Protein AF-A0AAW9KAF6-F1 (afdb_monomer_lite)

Radius of gyration: 27.87 Å; chains: 1; bounding box: 57×17×83 Å

Structure (mmCIF, N/CA/C/O backbone):
data_AF-A0AAW9KAF6-F1
#
_entry.id   AF-A0AAW9KAF6-F1
#
loop_
_atom_site.group_PDB
_atom_site.id
_atom_site.type_symbol
_atom_site.label_atom_id
_atom_site.label_alt_id
_atom_site.label_comp_id
_atom_site.label_asym_id
_atom_site.label_entity_id
_atom_site.label_seq_id
_atom_site.pdbx_PDB_ins_code
_atom_site.Cartn_x
_atom_site.Cartn_y
_atom_site.Cartn_z
_atom_site.occupancy
_atom_site.B_iso_or_equiv
_atom_site.auth_seq_id
_atom_site.auth_comp_id
_atom_site.auth_asym_id
_atom_site.auth_atom_id
_atom_site.pdbx_PDB_model_num
ATOM 1 N N . MET A 1 1 ? -8.910 11.407 19.393 1.00 40.19 1 MET A N 1
ATOM 2 C CA . MET A 1 1 ? -7.622 10.931 18.847 1.00 40.19 1 MET A CA 1
ATOM 3 C C . MET A 1 1 ? -7.174 11.887 17.753 1.00 40.19 1 MET A C 1
ATOM 5 O O . MET A 1 1 ? -8.018 12.322 16.978 1.00 40.19 1 MET A O 1
ATOM 9 N N . LYS A 1 2 ? -5.895 12.289 17.725 1.00 38.53 2 LYS A N 1
ATOM 10 C CA . LYS A 1 2 ? -5.362 13.100 16.618 1.00 38.53 2 LYS A CA 1
ATOM 11 C C . LYS A 1 2 ? -5.509 12.269 15.342 1.00 38.53 2 LYS A C 1
ATOM 13 O O . LYS A 1 2 ? -5.052 11.129 15.338 1.00 38.53 2 LYS A O 1
ATOM 18 N N . LYS A 1 3 ? -6.169 12.808 14.310 1.00 47.78 3 LYS A N 1
ATOM 19 C CA . LYS A 1 3 ? -6.254 12.169 12.990 1.00 47.78 3 LYS A CA 1
ATOM 20 C C . LYS A 1 3 ? -4.820 11.884 12.539 1.00 47.78 3 LYS A C 1
ATOM 22 O O . LYS A 1 3 ? -4.082 12.825 12.253 1.00 47.78 3 LYS A O 1
ATOM 27 N N . LYS A 1 4 ? -4.396 10.616 12.576 1.00 53.34 4 LYS A N 1
ATOM 28 C CA . LYS A 1 4 ? -3.133 10.208 11.958 1.00 53.34 4 LYS A CA 1
ATOM 29 C C . LYS A 1 4 ? -3.269 10.561 10.480 1.00 53.34 4 LYS A C 1
ATOM 31 O O . LYS A 1 4 ? -4.331 10.334 9.903 1.00 53.34 4 LYS A O 1
ATOM 36 N N . ALA A 1 5 ? -2.260 11.222 9.920 1.00 52.91 5 ALA A N 1
ATOM 37 C CA . ALA A 1 5 ? -2.266 11.581 8.512 1.00 52.91 5 ALA A CA 1
ATOM 38 C C . ALA A 1 5 ? -2.508 10.296 7.715 1.00 52.91 5 ALA A C 1
ATOM 40 O O . ALA A 1 5 ? -1.697 9.373 7.794 1.00 52.91 5 ALA A O 1
ATOM 41 N N . LYS A 1 6 ? -3.657 10.210 7.033 1.00 61.09 6 LYS A N 1
ATOM 42 C CA . LYS A 1 6 ? -3.929 9.098 6.129 1.00 61.09 6 LYS A CA 1
ATOM 43 C C . LYS A 1 6 ? -2.793 9.064 5.123 1.00 61.09 6 LYS A C 1
ATOM 45 O O . LYS A 1 6 ? -2.445 10.101 4.553 1.00 61.09 6 LYS A O 1
ATOM 50 N N . PHE A 1 7 ? -2.199 7.892 4.949 1.00 65.31 7 PHE A N 1
ATOM 51 C CA . PHE A 1 7 ? -1.308 7.662 3.828 1.00 65.31 7 PHE A CA 1
ATOM 52 C C . PHE A 1 7 ? -2.071 8.031 2.560 1.00 65.31 7 PHE A C 1
ATOM 54 O O . PHE A 1 7 ? -3.179 7.543 2.348 1.00 65.31 7 PHE A O 1
ATOM 61 N N . GLN A 1 8 ? -1.524 8.950 1.772 1.00 69.56 8 GLN A N 1
ATOM 62 C CA . GLN A 1 8 ? -2.132 9.337 0.510 1.00 69.56 8 GLN A CA 1
ATOM 63 C C . GLN A 1 8 ? -1.628 8.339 -0.534 1.00 69.56 8 GLN A C 1
ATOM 65 O O . GLN A 1 8 ? -0.423 8.331 -0.783 1.00 69.56 8 GLN A O 1
ATOM 70 N N . PRO A 1 9 ? -2.491 7.497 -1.130 1.00 63.62 9 PRO A N 1
ATOM 71 C CA . PRO A 1 9 ? -2.089 6.588 -2.207 1.00 63.62 9 PRO A CA 1
ATOM 72 C C . PRO A 1 9 ? -1.378 7.341 -3.342 1.00 63.62 9 PRO A C 1
ATOM 74 O O . PRO A 1 9 ? -0.377 6.870 -3.879 1.00 63.62 9 PRO A O 1
ATOM 77 N N . ASP A 1 10 ? -1.815 8.580 -3.583 1.00 75.25 10 ASP A N 1
ATOM 78 C CA . ASP A 1 10 ? -1.230 9.545 -4.513 1.00 75.25 10 ASP A CA 1
ATOM 79 C C . ASP A 1 10 ? 0.262 9.818 -4.270 1.00 75.25 10 ASP A C 1
ATOM 81 O O . ASP A 1 10 ? 0.955 10.269 -5.177 1.00 75.25 10 ASP A O 1
ATOM 85 N N . LEU A 1 11 ? 0.788 9.583 -3.062 1.00 82.12 11 LEU A N 1
ATOM 86 C CA . LEU A 1 11 ? 2.202 9.808 -2.762 1.00 82.12 11 LEU A CA 1
ATOM 87 C C . LEU A 1 11 ? 3.100 8.816 -3.510 1.00 82.12 11 LEU A C 1
ATOM 89 O O . LEU A 1 11 ? 4.100 9.232 -4.090 1.00 82.12 11 LEU A O 1
ATOM 93 N N . LEU A 1 12 ? 2.743 7.526 -3.523 1.00 83.00 12 LEU A N 1
ATOM 94 C CA . LEU A 1 12 ? 3.518 6.497 -4.231 1.00 83.00 12 LEU A CA 1
ATOM 95 C C . LEU A 1 12 ? 3.443 6.681 -5.742 1.00 83.00 12 LEU A C 1
ATOM 97 O O . LEU A 1 12 ? 4.420 6.447 -6.452 1.00 83.00 12 LEU A O 1
ATOM 101 N N . GLU A 1 13 ? 2.283 7.113 -6.231 1.00 85.38 13 GLU A N 1
ATOM 102 C CA . GLU A 1 13 ? 2.100 7.421 -7.642 1.00 85.38 13 GLU A CA 1
ATOM 103 C C . GLU A 1 13 ? 2.927 8.644 -8.055 1.00 85.38 13 GLU A C 1
ATOM 105 O O . GLU A 1 13 ? 3.632 8.585 -9.060 1.00 85.38 13 GLU A O 1
ATOM 110 N N . LYS A 1 14 ? 2.937 9.713 -7.249 1.00 88.25 14 LYS A N 1
ATOM 111 C CA . LYS A 1 14 ? 3.781 10.895 -7.489 1.00 88.25 14 LYS A CA 1
ATOM 112 C C . LYS A 1 14 ? 5.269 10.559 -7.477 1.00 88.25 14 LYS A C 1
ATOM 114 O O . LYS A 1 14 ? 5.975 10.906 -8.417 1.00 88.25 14 LYS A O 1
ATOM 119 N N . GLN A 1 15 ? 5.734 9.829 -6.462 1.00 87.56 15 GLN A N 1
ATOM 120 C CA . GLN A 1 15 ? 7.132 9.391 -6.385 1.00 87.56 15 GLN A CA 1
ATOM 121 C C . GLN A 1 15 ? 7.526 8.554 -7.606 1.00 87.56 15 GLN A C 1
ATOM 123 O O . GLN A 1 15 ? 8.624 8.708 -8.141 1.00 87.56 15 GLN A O 1
ATOM 128 N N . TRP A 1 16 ? 6.620 7.699 -8.087 1.00 90.44 16 TRP A N 1
ATOM 129 C CA . TRP A 1 16 ? 6.854 6.932 -9.303 1.00 90.44 16 TRP A CA 1
ATOM 130 C C . TRP A 1 16 ? 6.916 7.810 -10.553 1.00 90.44 16 TRP A C 1
ATOM 132 O O . TRP A 1 16 ? 7.827 7.646 -11.360 1.00 90.44 16 TRP A O 1
ATOM 142 N N . GLN A 1 17 ? 5.996 8.763 -10.711 1.00 90.19 17 GLN A N 1
ATOM 143 C CA . GLN A 1 17 ? 5.998 9.700 -11.838 1.00 90.19 17 GLN A CA 1
ATOM 144 C C . GLN A 1 17 ? 7.292 10.526 -11.907 1.00 90.19 17 GLN A C 1
ATOM 146 O O . GLN A 1 17 ? 7.769 10.820 -13.003 1.00 90.19 17 GLN A O 1
ATOM 151 N N . GLU A 1 18 ? 7.887 10.851 -10.758 1.00 92.19 18 GLU A N 1
ATOM 152 C CA . GLU A 1 18 ? 9.168 11.560 -10.666 1.00 92.19 18 GLU A CA 1
ATOM 153 C C . GLU A 1 18 ? 10.375 10.654 -10.971 1.00 92.19 18 GLU A C 1
ATOM 155 O O . GLU A 1 18 ? 11.290 11.062 -11.691 1.00 92.19 18 GLU A O 1
ATOM 160 N N . ALA A 1 19 ? 10.383 9.417 -10.463 1.00 91.12 19 ALA A N 1
ATOM 161 C CA . ALA A 1 19 ? 11.501 8.484 -10.624 1.00 91.12 19 ALA A CA 1
ATOM 162 C C . ALA A 1 19 ? 11.542 7.805 -12.006 1.00 91.12 19 ALA A C 1
ATOM 164 O O . ALA A 1 19 ? 12.618 7.568 -12.563 1.00 91.12 19 ALA A O 1
ATOM 165 N N . ARG A 1 20 ? 10.375 7.509 -12.590 1.00 92.19 20 ARG A N 1
ATOM 166 C CA . ARG A 1 20 ? 10.233 6.729 -13.829 1.00 92.19 20 ARG A CA 1
ATOM 167 C C . ARG A 1 20 ? 11.041 7.285 -15.010 1.00 92.19 20 ARG A C 1
ATOM 169 O O . ARG A 1 20 ? 11.700 6.483 -15.676 1.00 92.19 20 ARG A O 1
ATOM 176 N N . PRO A 1 21 ? 11.038 8.600 -15.315 1.00 94.50 21 PRO A N 1
ATOM 177 C CA . PRO A 1 21 ? 11.811 9.137 -16.435 1.00 94.50 21 PRO A CA 1
ATOM 178 C C . PRO A 1 21 ? 13.320 8.965 -16.246 1.00 94.50 21 PRO A C 1
ATOM 180 O O . PRO A 1 21 ? 14.025 8.662 -17.206 1.00 94.50 21 PRO A O 1
ATOM 183 N N . GLN A 1 22 ? 13.808 9.124 -15.012 1.00 92.94 22 GLN A N 1
ATOM 184 C CA . GLN A 1 22 ? 15.229 8.986 -14.689 1.00 92.94 22 GLN A CA 1
ATOM 185 C C . GLN A 1 22 ? 15.675 7.530 -14.829 1.00 92.94 22 GLN A C 1
ATOM 187 O O . GLN A 1 22 ? 16.667 7.262 -15.501 1.00 92.94 22 GLN A O 1
ATOM 192 N N . LEU A 1 23 ? 14.883 6.596 -14.293 1.00 90.94 23 LEU A N 1
ATOM 193 C CA . LEU A 1 23 ? 15.135 5.163 -14.426 1.00 90.94 23 LEU A CA 1
ATOM 194 C C . LEU A 1 23 ? 15.117 4.722 -15.896 1.00 90.94 23 LEU A C 1
ATOM 196 O O . LEU A 1 23 ? 16.016 4.026 -16.350 1.00 90.94 23 LEU A O 1
ATOM 200 N N . THR A 1 24 ? 14.122 5.176 -16.665 1.00 93.00 24 THR A N 1
ATOM 201 C CA . THR A 1 24 ? 14.016 4.848 -18.097 1.00 93.00 24 THR A CA 1
ATOM 202 C C . THR A 1 24 ? 15.240 5.342 -18.863 1.00 93.00 24 THR A C 1
ATOM 204 O O . THR A 1 24 ? 15.785 4.616 -19.689 1.00 93.00 24 THR A O 1
ATOM 207 N N . LYS A 1 25 ? 15.693 6.569 -18.573 1.00 94.81 25 LYS A N 1
ATOM 208 C CA . LYS A 1 25 ? 16.886 7.142 -19.195 1.00 94.81 25 LYS A CA 1
ATOM 209 C C . LYS A 1 25 ? 18.135 6.316 -18.874 1.00 94.81 25 LYS A C 1
ATOM 211 O O . LYS A 1 25 ? 18.855 5.964 -19.798 1.00 94.81 25 LYS A O 1
ATOM 216 N N . GLN A 1 26 ? 18.340 5.955 -17.608 1.00 94.00 26 GLN A N 1
ATOM 217 C CA . GLN A 1 26 ? 19.466 5.112 -17.187 1.00 94.00 26 GLN A CA 1
ATOM 218 C C . GLN A 1 26 ? 19.449 3.746 -17.882 1.00 94.00 26 GLN A C 1
ATOM 220 O O . GLN A 1 26 ? 20.454 3.324 -18.439 1.00 94.00 26 GLN A O 1
ATOM 225 N N . MET A 1 27 ? 18.290 3.086 -17.941 1.00 92.19 27 MET A N 1
ATOM 226 C CA . MET A 1 27 ? 18.172 1.786 -18.605 1.00 92.19 27 MET A CA 1
ATOM 227 C C . MET A 1 27 ? 18.469 1.862 -20.108 1.00 92.19 27 MET A C 1
ATOM 229 O O . MET A 1 27 ? 19.056 0.930 -20.654 1.00 92.19 27 MET A O 1
ATOM 233 N N . LEU A 1 28 ? 18.075 2.953 -20.777 1.00 95.25 28 LEU A N 1
ATOM 234 C CA . LEU A 1 28 ? 18.390 3.190 -22.190 1.00 95.25 28 LEU A CA 1
ATOM 235 C C . LEU A 1 28 ? 19.880 3.478 -22.410 1.00 95.25 28 LEU A C 1
ATOM 237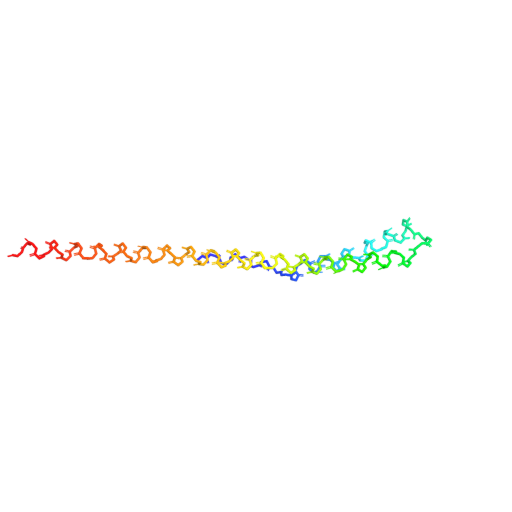 O O . LEU A 1 28 ? 20.433 3.043 -23.414 1.00 95.25 28 LEU A O 1
ATOM 241 N N . GLU A 1 29 ? 20.526 4.188 -21.484 1.00 95.06 29 GLU A N 1
ATOM 242 C CA . GLU A 1 29 ? 21.972 4.440 -21.520 1.00 95.06 29 GLU A CA 1
ATOM 243 C C . GLU A 1 29 ? 22.780 3.152 -21.305 1.00 95.06 29 GLU A C 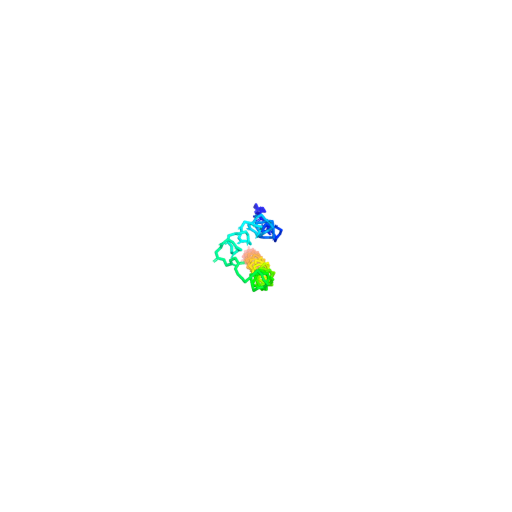1
ATOM 245 O O . GLU A 1 29 ? 23.793 2.947 -21.968 1.00 95.06 29 GLU A O 1
ATOM 250 N N . GLU A 1 30 ? 22.311 2.261 -20.429 1.00 92.56 30 GLU A N 1
ATOM 251 C CA . GLU A 1 30 ? 22.934 0.956 -20.173 1.00 92.56 30 GLU A CA 1
ATOM 252 C C . GLU A 1 30 ? 22.659 -0.075 -21.280 1.00 92.56 30 GLU A C 1
ATOM 254 O O . GLU A 1 30 ? 23.448 -0.999 -21.468 1.00 92.56 30 GLU A O 1
ATOM 259 N N . ASN A 1 31 ? 21.557 0.074 -22.025 1.00 92.75 31 ASN A N 1
ATOM 260 C CA . ASN A 1 31 ? 21.116 -0.878 -23.051 1.00 92.75 31 ASN A CA 1
ATOM 261 C C . ASN A 1 31 ? 20.792 -0.172 -24.385 1.00 92.75 31 ASN A C 1
ATOM 263 O O . ASN A 1 31 ? 19.656 -0.262 -24.868 1.00 92.75 31 ASN A O 1
ATOM 267 N N . PRO A 1 32 ? 21.769 0.517 -25.007 1.00 91.12 32 PRO A N 1
ATOM 268 C CA . PRO A 1 32 ? 21.527 1.354 -26.184 1.00 91.12 32 PRO A CA 1
ATOM 269 C C . PRO A 1 32 ? 21.051 0.556 -27.406 1.00 91.12 32 PRO A C 1
ATOM 271 O O . PRO A 1 32 ? 20.295 1.076 -28.225 1.00 91.12 32 PRO A O 1
ATOM 274 N N . ASP A 1 33 ? 21.442 -0.716 -27.505 1.00 95.75 33 ASP A N 1
ATOM 275 C CA . ASP A 1 33 ? 21.114 -1.582 -28.641 1.00 95.75 33 ASP A CA 1
ATOM 276 C C . ASP A 1 33 ? 19.720 -2.226 -28.533 1.00 95.75 33 ASP A C 1
ATOM 278 O O . ASP A 1 33 ? 19.188 -2.721 -29.526 1.00 95.75 33 ASP A O 1
ATOM 282 N N . ASN A 1 34 ? 19.093 -2.189 -27.348 1.00 94.06 34 ASN A N 1
ATOM 283 C CA . ASN A 1 34 ? 17.815 -2.860 -27.074 1.00 94.06 34 ASN A CA 1
ATOM 284 C C . ASN A 1 34 ? 16.736 -1.915 -26.502 1.00 94.06 34 ASN A C 1
ATOM 286 O O . ASN A 1 34 ? 16.092 -2.235 -25.495 1.00 94.06 34 ASN A O 1
ATOM 290 N N . PRO A 1 35 ? 16.442 -0.770 -27.147 1.00 92.56 35 PRO A N 1
ATOM 291 C CA . PRO A 1 35 ? 15.499 0.214 -26.610 1.00 92.56 35 PRO A CA 1
ATOM 292 C C . PRO A 1 35 ? 14.072 -0.337 -26.471 1.00 92.56 35 PRO A C 1
ATOM 294 O O . PRO A 1 35 ? 13.339 0.035 -25.554 1.00 92.56 35 PRO A O 1
ATOM 297 N N . LEU A 1 36 ? 13.664 -1.257 -27.352 1.00 94.38 36 LEU A N 1
ATOM 298 C CA . LEU A 1 36 ? 12.349 -1.901 -27.277 1.00 94.38 36 LEU A CA 1
ATOM 299 C C . LEU A 1 36 ? 12.212 -2.794 -26.041 1.00 94.38 36 LEU A C 1
ATOM 301 O O . LEU A 1 36 ? 11.136 -2.859 -25.443 1.00 94.38 36 LEU A O 1
ATOM 305 N N . GLU A 1 37 ? 13.293 -3.465 -25.647 1.00 93.62 37 GLU A N 1
ATOM 306 C CA . GLU A 1 37 ? 13.304 -4.311 -24.459 1.00 93.62 37 GLU A CA 1
ATOM 307 C C . GLU A 1 37 ? 13.236 -3.457 -23.189 1.00 93.62 37 GLU A C 1
ATOM 309 O O . GLU A 1 37 ? 12.423 -3.731 -22.306 1.00 93.62 37 GLU A O 1
ATOM 314 N N . VAL A 1 38 ? 13.974 -2.341 -23.157 1.00 93.75 38 VAL A N 1
ATOM 315 C CA . VAL A 1 38 ? 13.887 -1.351 -22.074 1.00 93.75 38 VAL A CA 1
ATOM 316 C C . VAL A 1 38 ? 12.458 -0.832 -21.913 1.00 93.75 38 VAL A C 1
ATOM 318 O O . VAL A 1 38 ? 11.912 -0.859 -20.811 1.00 93.75 38 VAL A O 1
ATOM 321 N N . MET A 1 39 ? 11.795 -0.434 -23.004 1.00 92.19 39 MET A N 1
ATOM 322 C CA . MET A 1 39 ? 10.404 0.036 -22.946 1.00 92.19 39 MET A CA 1
ATOM 323 C C . MET A 1 39 ? 9.436 -1.046 -22.448 1.00 92.19 39 MET A C 1
ATOM 325 O O . MET A 1 39 ? 8.485 -0.744 -21.719 1.00 92.19 39 MET A O 1
ATOM 329 N N . ARG A 1 40 ? 9.677 -2.313 -22.805 1.00 94.44 40 ARG A N 1
ATOM 330 C CA . ARG A 1 40 ? 8.899 -3.447 -22.296 1.00 94.44 40 ARG A CA 1
ATOM 331 C C . ARG A 1 40 ? 9.086 -3.620 -20.787 1.00 94.44 40 ARG A C 1
ATOM 333 O O . ARG A 1 40 ? 8.085 -3.790 -20.092 1.00 94.44 40 ARG A O 1
ATOM 340 N N . TYR A 1 41 ? 10.315 -3.539 -20.278 1.00 91.56 41 TYR A N 1
ATOM 341 C CA . TYR A 1 41 ? 10.578 -3.615 -18.839 1.00 91.56 41 TYR A CA 1
ATOM 342 C C . TYR A 1 41 ? 9.960 -2.445 -18.081 1.00 91.56 41 TYR A C 1
ATOM 344 O O . TYR A 1 41 ? 9.294 -2.665 -17.075 1.00 91.56 41 TYR A O 1
ATOM 352 N N . VAL A 1 42 ? 10.078 -1.217 -18.590 1.00 92.56 42 VAL A N 1
ATOM 353 C CA . VAL A 1 42 ? 9.443 -0.042 -17.971 1.00 92.56 42 VAL A CA 1
ATOM 354 C C . VAL A 1 42 ? 7.932 -0.243 -17.835 1.00 92.56 42 VAL A C 1
ATOM 356 O O . VAL A 1 42 ? 7.371 0.030 -16.777 1.00 92.56 42 VAL A O 1
ATOM 359 N N . LYS A 1 43 ? 7.272 -0.803 -18.857 1.00 92.56 43 LYS A N 1
ATOM 360 C CA . LYS A 1 43 ? 5.842 -1.136 -18.781 1.00 92.56 43 LYS A CA 1
ATOM 361 C C . LYS A 1 43 ? 5.537 -2.183 -17.702 1.00 92.56 43 LYS A C 1
ATOM 363 O O . LYS A 1 43 ? 4.540 -2.052 -16.998 1.00 92.56 43 LYS A O 1
ATOM 368 N N . GLN A 1 44 ? 6.376 -3.208 -17.558 1.00 93.69 44 GLN A N 1
ATOM 369 C CA . GLN A 1 44 ? 6.213 -4.202 -16.491 1.00 93.69 44 GLN A CA 1
ATOM 370 C C . GLN A 1 44 ? 6.384 -3.570 -15.106 1.00 93.69 44 GLN A C 1
ATOM 372 O O . GLN A 1 44 ? 5.614 -3.866 -14.196 1.00 93.69 44 GLN A O 1
ATOM 377 N N . ILE A 1 45 ? 7.338 -2.652 -14.948 1.00 92.00 45 ILE A N 1
ATOM 378 C CA . ILE A 1 45 ? 7.521 -1.921 -13.691 1.00 92.00 45 ILE A CA 1
ATOM 379 C C . ILE A 1 45 ? 6.305 -1.023 -13.405 1.00 92.00 45 ILE A C 1
ATOM 381 O O . ILE A 1 45 ? 5.829 -1.000 -12.272 1.00 92.00 45 ILE A O 1
ATOM 385 N N . ASP A 1 46 ? 5.724 -0.371 -14.421 1.00 91.62 46 ASP 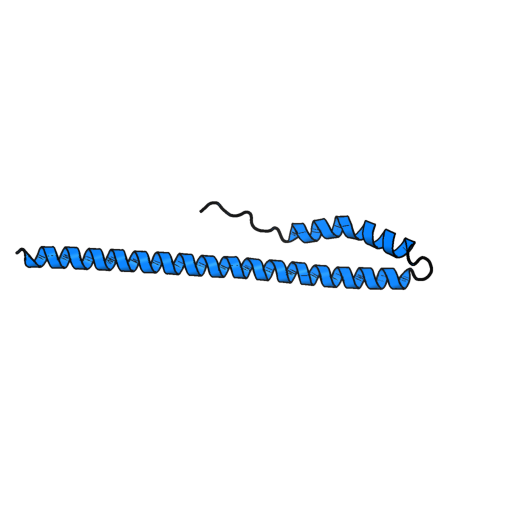A N 1
ATOM 386 C CA . ASP A 1 46 ? 4.472 0.396 -14.284 1.00 91.62 46 ASP A CA 1
ATOM 387 C C . ASP A 1 46 ? 3.294 -0.480 -13.800 1.00 91.62 46 ASP A C 1
ATOM 389 O O . ASP A 1 46 ? 2.396 -0.011 -13.095 1.00 91.62 46 ASP A O 1
ATOM 393 N N . GLU A 1 47 ? 3.245 -1.753 -14.196 1.00 93.06 47 GLU A N 1
ATOM 394 C CA . GLU A 1 47 ? 2.243 -2.716 -13.718 1.00 93.06 47 GLU A CA 1
ATOM 395 C C . GLU A 1 47 ? 2.517 -3.143 -12.269 1.00 93.06 47 GLU A C 1
ATOM 397 O O . GLU A 1 47 ? 1.602 -3.125 -11.441 1.00 93.06 47 GLU A O 1
ATOM 402 N N . TYR A 1 48 ? 3.772 -3.446 -11.923 1.00 92.12 48 TYR A N 1
ATOM 403 C CA . TYR A 1 48 ? 4.145 -3.778 -10.547 1.00 92.12 48 TYR A CA 1
ATOM 404 C C . TYR A 1 48 ? 3.894 -2.629 -9.578 1.00 92.12 48 TYR A C 1
ATOM 406 O O . TYR A 1 48 ? 3.363 -2.864 -8.493 1.00 92.12 48 TYR A O 1
ATOM 414 N N . GLN A 1 49 ? 4.198 -1.393 -9.975 1.00 90.38 49 GLN A N 1
ATOM 415 C CA . GLN A 1 49 ? 3.959 -0.231 -9.131 1.00 90.38 49 GLN A CA 1
ATOM 416 C C . GLN A 1 49 ? 2.467 -0.025 -8.865 1.00 90.38 49 GLN A C 1
ATOM 418 O O . GLN A 1 49 ? 2.078 0.244 -7.731 1.00 90.38 49 GLN A O 1
ATOM 423 N N . ARG A 1 50 ? 1.606 -0.217 -9.874 1.00 89.69 50 ARG A N 1
ATOM 424 C CA . ARG A 1 50 ? 0.148 -0.162 -9.681 1.00 89.69 50 ARG A CA 1
ATOM 425 C C . ARG A 1 50 ? -0.331 -1.208 -8.677 1.00 89.69 50 ARG A C 1
ATOM 427 O O . ARG A 1 50 ? -1.098 -0.877 -7.773 1.00 89.69 50 ARG A O 1
ATOM 434 N N . ASN A 1 51 ? 0.161 -2.440 -8.793 1.00 91.69 51 ASN A N 1
ATOM 435 C CA . ASN A 1 51 ? -0.186 -3.517 -7.865 1.00 91.69 51 ASN A CA 1
ATOM 436 C C . ASN A 1 51 ? 0.322 -3.240 -6.441 1.00 91.69 51 ASN A C 1
ATOM 438 O O . ASN A 1 51 ? -0.405 -3.470 -5.476 1.00 91.69 51 ASN A O 1
ATOM 442 N N . LEU A 1 52 ? 1.541 -2.711 -6.302 1.00 89.88 52 LEU A N 1
ATOM 443 C CA . LEU A 1 52 ? 2.127 -2.356 -5.012 1.00 89.88 52 LEU A CA 1
ATOM 444 C C . LEU A 1 52 ? 1.348 -1.231 -4.322 1.00 89.88 52 LEU A C 1
ATOM 446 O O . LEU A 1 52 ? 1.049 -1.337 -3.130 1.00 89.88 52 LEU A O 1
ATOM 450 N N . THR A 1 53 ? 0.981 -0.181 -5.061 1.00 88.38 53 THR A N 1
ATOM 451 C CA . THR A 1 53 ? 0.155 0.915 -4.537 1.00 88.38 53 THR A CA 1
ATOM 452 C C . THR A 1 53 ? -1.196 0.386 -4.062 1.00 88.38 53 THR A C 1
ATOM 454 O O . THR A 1 53 ? -1.577 0.646 -2.922 1.00 88.38 53 THR A O 1
ATOM 457 N N . ALA A 1 54 ? -1.878 -0.431 -4.874 1.00 88.50 54 ALA A N 1
ATOM 458 C CA . ALA A 1 54 ? -3.163 -1.026 -4.505 1.00 88.50 54 ALA A CA 1
ATOM 459 C C . ALA A 1 54 ? -3.066 -1.906 -3.245 1.00 88.50 54 ALA A C 1
ATOM 461 O O . ALA A 1 54 ? -3.886 -1.781 -2.333 1.00 88.50 54 ALA A O 1
ATOM 462 N N . LEU A 1 55 ? -2.037 -2.757 -3.155 1.00 90.75 55 LEU A N 1
ATOM 463 C CA . LEU A 1 55 ? -1.800 -3.609 -1.988 1.00 90.75 55 LEU A CA 1
ATOM 464 C C . LEU A 1 55 ? -1.503 -2.787 -0.727 1.00 90.75 55 LEU A C 1
ATOM 466 O O . LEU A 1 55 ? -1.987 -3.117 0.359 1.00 90.75 55 LEU A O 1
ATOM 470 N N . THR A 1 56 ? -0.729 -1.710 -0.863 1.00 88.31 56 THR A N 1
ATOM 471 C CA . THR A 1 56 ? -0.397 -0.815 0.251 1.00 88.31 56 THR A CA 1
ATOM 472 C C . THR A 1 56 ? -1.649 -0.123 0.779 1.00 88.31 56 THR A C 1
ATOM 474 O O . THR A 1 56 ? -1.878 -0.123 1.987 1.00 88.31 56 THR A O 1
ATOM 477 N N . THR A 1 57 ? -2.499 0.399 -0.110 1.00 86.12 57 THR A N 1
ATOM 478 C CA . THR A 1 57 ? -3.790 0.991 0.268 1.00 86.12 57 THR A CA 1
ATOM 479 C C . THR A 1 57 ? -4.658 -0.012 1.019 1.00 86.12 57 THR A C 1
ATOM 481 O O . THR A 1 57 ? -5.100 0.274 2.128 1.00 86.12 57 THR A O 1
ATOM 484 N N . LEU A 1 58 ? -4.820 -1.223 0.479 1.00 89.88 58 LEU A N 1
ATOM 485 C CA . LEU A 1 58 ? -5.653 -2.257 1.094 1.00 89.88 58 LEU A CA 1
ATOM 486 C C . LEU A 1 58 ? -5.130 -2.697 2.470 1.00 89.88 58 LEU A C 1
ATOM 488 O O . LEU A 1 58 ? -5.903 -2.931 3.400 1.00 89.88 58 LEU A O 1
ATOM 492 N N . THR A 1 59 ? -3.808 -2.770 2.620 1.00 90.19 59 THR A N 1
ATOM 493 C CA . THR A 1 59 ? -3.160 -3.082 3.899 1.00 90.19 59 THR A CA 1
ATOM 494 C C . THR A 1 59 ? -3.460 -2.005 4.940 1.00 90.19 59 THR A C 1
ATOM 496 O O . THR A 1 59 ? -3.809 -2.320 6.077 1.00 90.19 59 THR A O 1
ATOM 499 N N . LEU A 1 60 ? -3.359 -0.732 4.561 1.00 87.31 60 LEU A N 1
ATOM 500 C CA . LEU A 1 60 ? -3.620 0.387 5.464 1.00 87.31 60 LEU A CA 1
ATOM 501 C C . LEU A 1 60 ? -5.096 0.495 5.847 1.00 87.31 60 LEU A C 1
ATOM 503 O O . LEU A 1 60 ? -5.390 0.683 7.025 1.00 87.31 60 LEU A O 1
ATOM 507 N N . ASP A 1 61 ? -6.005 0.293 4.895 1.00 87.00 61 ASP A N 1
ATOM 508 C CA . ASP A 1 61 ? -7.444 0.234 5.167 1.00 87.00 61 ASP A CA 1
ATOM 509 C C . ASP A 1 61 ? -7.773 -0.904 6.143 1.00 87.00 61 ASP A C 1
ATOM 511 O O . ASP A 1 61 ? -8.553 -0.724 7.078 1.00 87.00 61 ASP A O 1
ATOM 515 N N . THR A 1 62 ? -7.122 -2.061 5.991 1.00 90.88 62 THR A N 1
ATOM 516 C CA . THR A 1 62 ? -7.270 -3.188 6.926 1.00 90.88 62 THR A CA 1
ATOM 517 C C . THR A 1 62 ? -6.774 -2.818 8.326 1.00 90.88 62 THR A C 1
ATOM 519 O O . THR A 1 62 ? -7.439 -3.120 9.318 1.00 90.88 62 THR A O 1
ATOM 522 N N . PHE A 1 63 ? -5.637 -2.123 8.438 1.00 89.69 63 PHE A N 1
ATOM 523 C CA . PHE A 1 63 ? -5.155 -1.617 9.726 1.00 89.69 63 PHE A CA 1
ATOM 524 C C . PHE A 1 63 ? -6.129 -0.615 10.363 1.00 89.69 63 PHE A C 1
ATOM 526 O O . PHE A 1 63 ? -6.320 -0.661 11.579 1.00 89.69 63 PHE A O 1
ATOM 533 N N . GLU A 1 64 ? -6.741 0.284 9.585 1.00 88.12 64 GLU A N 1
ATOM 534 C CA . GLU A 1 64 ? -7.772 1.205 10.087 1.00 88.12 64 GLU A CA 1
ATOM 535 C C . GLU A 1 64 ? -8.984 0.430 10.623 1.00 88.12 64 GLU A C 1
ATOM 537 O O . GLU A 1 64 ? -9.360 0.622 11.778 1.00 88.12 64 GLU A O 1
ATOM 542 N N . GLN A 1 65 ? -9.515 -0.525 9.852 1.00 89.88 65 GLN A N 1
ATOM 543 C CA . GLN A 1 65 ? -10.658 -1.350 10.265 1.00 89.88 65 GLN A CA 1
ATOM 544 C C . GLN A 1 65 ? -10.389 -2.140 11.551 1.00 89.88 65 GLN A C 1
ATOM 546 O O . GLN A 1 65 ? -11.242 -2.213 12.436 1.00 89.88 65 GLN A O 1
ATOM 551 N N . VAL A 1 66 ? -9.194 -2.723 11.682 1.00 93.19 66 VAL A N 1
ATOM 552 C CA . VAL A 1 66 ? -8.804 -3.464 12.889 1.00 93.19 66 VAL A CA 1
ATOM 553 C C . VAL A 1 66 ? -8.707 -2.536 14.103 1.00 93.19 66 VAL A C 1
ATOM 555 O O . VAL A 1 66 ? -9.161 -2.907 15.185 1.00 93.19 66 VAL A O 1
ATOM 558 N N . ASN A 1 67 ? -8.160 -1.327 13.945 1.00 90.81 67 ASN A N 1
ATOM 559 C CA . ASN A 1 67 ? -8.113 -0.349 15.036 1.00 90.81 67 ASN A CA 1
ATOM 560 C C . ASN A 1 67 ? -9.518 0.091 15.466 1.00 90.81 67 ASN A C 1
ATOM 562 O O . ASN A 1 67 ? -9.801 0.104 16.663 1.00 90.81 67 ASN A O 1
ATOM 566 N N . ASP A 1 68 ? -10.408 0.370 14.511 1.00 91.19 68 ASP A N 1
ATOM 567 C CA . ASP A 1 68 ? -11.799 0.736 14.796 1.00 91.19 68 ASP A CA 1
ATOM 568 C C . ASP A 1 68 ? -12.530 -0.388 15.552 1.00 91.19 68 ASP A C 1
ATOM 570 O O . ASP A 1 68 ? -13.285 -0.128 16.494 1.00 91.19 68 ASP A O 1
ATOM 574 N N . MET A 1 69 ? -12.261 -1.651 15.201 1.00 94.12 69 MET A N 1
ATOM 575 C CA . MET A 1 69 ? -12.798 -2.814 15.911 1.00 94.12 69 MET A CA 1
ATOM 576 C C . MET A 1 69 ? -12.287 -2.892 17.358 1.00 94.12 69 MET A C 1
ATOM 578 O O . MET A 1 69 ? -13.075 -3.127 18.276 1.00 94.12 69 MET A O 1
ATOM 582 N N . PHE A 1 70 ? -10.991 -2.658 17.590 1.00 93.81 70 PHE A N 1
ATOM 583 C CA . PHE A 1 70 ? -10.443 -2.612 18.949 1.00 93.81 70 PHE A CA 1
ATOM 584 C C . PHE A 1 70 ? -11.053 -1.476 19.779 1.00 93.81 70 PHE A C 1
ATOM 586 O O . PHE A 1 70 ? -11.441 -1.702 20.927 1.00 93.81 70 PHE A O 1
ATOM 593 N N . ASP A 1 71 ? -11.190 -0.279 19.211 1.00 92.12 71 ASP A N 1
ATOM 594 C CA . ASP A 1 71 ? -11.793 0.871 19.893 1.00 92.12 71 ASP A CA 1
ATOM 595 C C . ASP A 1 71 ? -13.270 0.624 20.239 1.00 92.12 71 ASP A C 1
ATOM 597 O O . ASP A 1 71 ? -13.730 0.968 21.339 1.00 92.12 71 ASP A O 1
ATOM 601 N N . TYR A 1 72 ? -14.011 -0.024 19.337 1.00 93.75 72 TYR A N 1
ATOM 602 C CA . TYR A 1 72 ? -15.381 -0.461 19.588 1.00 93.75 72 TYR A CA 1
ATOM 603 C C . TYR A 1 72 ? -15.464 -1.454 20.758 1.00 93.75 72 TYR A C 1
ATOM 605 O O . TYR A 1 72 ? -16.276 -1.268 21.674 1.00 93.75 72 TYR A O 1
ATOM 613 N N . GLU A 1 73 ? -14.610 -2.480 20.777 1.00 94.56 73 GLU A N 1
ATOM 614 C CA . GLU A 1 73 ? -14.585 -3.480 21.851 1.00 94.56 73 GLU A CA 1
ATOM 615 C C . GLU A 1 73 ? -14.199 -2.863 23.201 1.00 94.56 73 GLU A C 1
ATOM 617 O O . GLU A 1 73 ? -14.858 -3.109 24.218 1.00 94.56 73 GLU A O 1
ATOM 622 N N . ILE A 1 74 ? -13.200 -1.975 23.221 1.00 95.00 74 ILE A N 1
ATOM 623 C CA . ILE A 1 74 ? -12.804 -1.228 24.424 1.00 95.00 74 ILE A CA 1
ATOM 624 C C . ILE A 1 74 ? -13.990 -0.416 24.957 1.00 95.00 74 ILE A C 1
ATOM 626 O O . ILE A 1 74 ? -14.306 -0.480 26.150 1.00 95.00 74 ILE A O 1
ATOM 630 N N . THR A 1 75 ? -14.683 0.314 24.082 1.00 94.38 75 THR A N 1
ATOM 631 C CA . THR A 1 75 ? -15.837 1.149 24.452 1.00 94.38 75 THR A CA 1
ATOM 632 C C . THR A 1 75 ? -16.992 0.298 24.989 1.00 94.38 75 THR A C 1
ATOM 634 O O . THR A 1 75 ? -17.637 0.645 25.989 1.00 94.38 75 THR A O 1
ATOM 637 N N . THR A 1 76 ? -17.227 -0.862 24.378 1.00 95.94 76 THR A N 1
ATOM 638 C CA . THR A 1 76 ? -18.255 -1.820 24.796 1.00 95.94 76 THR A CA 1
ATOM 639 C C . THR A 1 76 ? -17.940 -2.414 26.170 1.00 95.94 76 THR A C 1
ATOM 641 O O . THR A 1 76 ? -18.815 -2.469 27.043 1.00 95.94 76 THR A O 1
ATOM 644 N N . LEU A 1 77 ? -16.687 -2.804 26.417 1.00 96.00 77 LEU A N 1
ATOM 645 C CA . LEU A 1 77 ? -16.243 -3.305 27.719 1.00 96.00 77 LEU A CA 1
ATOM 646 C C . LEU A 1 77 ? -16.363 -2.239 28.813 1.00 96.00 77 LEU A C 1
ATOM 648 O O . LEU A 1 77 ? -16.904 -2.517 29.887 1.00 96.00 77 LEU A O 1
ATOM 652 N N . GLN A 1 78 ? -15.936 -1.005 28.541 1.00 94.94 78 GLN A N 1
ATOM 653 C CA . GLN A 1 78 ? -16.096 0.115 29.473 1.00 94.94 78 GLN A CA 1
ATOM 654 C C . GLN A 1 78 ? -17.570 0.360 29.814 1.00 94.94 78 GLN A C 1
ATOM 656 O O . GLN A 1 78 ? -17.922 0.534 30.986 1.00 94.94 78 GLN A O 1
ATOM 661 N N . SER A 1 79 ? -18.449 0.288 28.814 1.00 94.56 79 SER 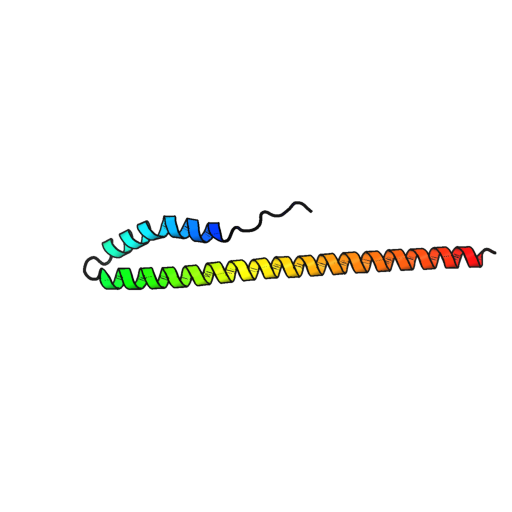A N 1
ATOM 662 C CA . SER A 1 79 ? -19.896 0.426 28.993 1.00 94.56 79 SER A CA 1
ATOM 663 C C . SER A 1 79 ? -20.467 -0.669 29.899 1.00 94.56 79 SER A C 1
ATOM 665 O O . SER A 1 79 ? -21.190 -0.361 30.852 1.00 94.56 79 SER A O 1
ATOM 667 N N . LYS A 1 80 ? -20.080 -1.936 29.685 1.00 94.88 80 LYS A N 1
ATOM 668 C CA . LYS A 1 80 ? -20.465 -3.068 30.550 1.00 94.88 80 LYS A CA 1
ATOM 669 C C . LYS A 1 80 ? -19.977 -2.877 31.990 1.00 94.88 80 LYS A C 1
ATOM 671 O O . LYS A 1 80 ? -20.757 -3.043 32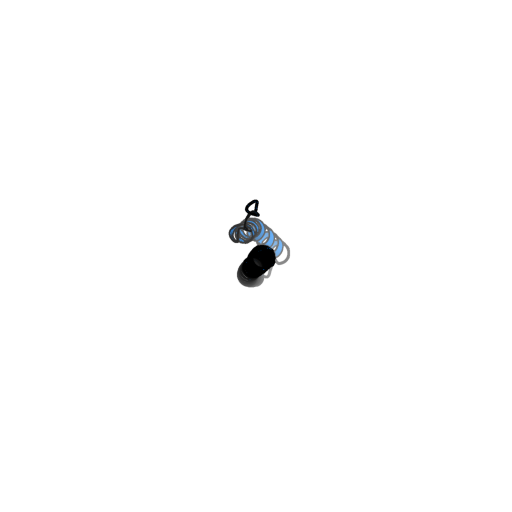.929 1.00 94.88 80 LYS A O 1
ATOM 676 N N . ILE A 1 81 ? -18.727 -2.448 32.185 1.00 94.25 81 ILE A N 1
ATOM 677 C CA . ILE A 1 81 ? -18.162 -2.169 33.518 1.00 94.25 81 ILE A CA 1
ATOM 678 C C . ILE A 1 81 ? -18.967 -1.080 34.240 1.00 94.25 81 ILE A C 1
ATOM 680 O O . ILE A 1 81 ? -19.263 -1.211 35.431 1.00 94.25 81 ILE A O 1
ATOM 684 N N . ILE A 1 82 ? -19.339 -0.002 33.544 1.00 94.12 82 ILE A N 1
ATOM 685 C CA . ILE A 1 82 ? -20.142 1.085 34.121 1.00 94.12 82 ILE A CA 1
ATOM 686 C C . ILE A 1 82 ? -21.532 0.579 34.521 1.00 94.12 82 ILE A C 1
ATOM 688 O O . ILE A 1 82 ? -22.005 0.900 35.615 1.00 94.12 82 ILE A O 1
ATOM 692 N N . GLN A 1 83 ? -22.183 -0.217 33.670 1.00 92.44 83 GLN A N 1
ATOM 693 C CA . GLN A 1 83 ? -23.494 -0.799 33.965 1.00 92.44 83 GLN A CA 1
ATOM 694 C C . GLN A 1 83 ? -23.444 -1.719 35.191 1.00 92.44 83 GLN A C 1
ATOM 696 O O . GLN A 1 83 ? -24.267 -1.571 36.095 1.00 92.44 83 GLN A O 1
ATOM 701 N N . GLU A 1 84 ? -22.447 -2.598 35.287 1.00 92.31 84 GLU A N 1
ATOM 702 C CA . GLU A 1 84 ? -22.278 -3.479 36.448 1.00 92.31 84 GLU A CA 1
ATOM 703 C C . GLU A 1 84 ? -21.984 -2.700 37.736 1.00 92.31 84 GLU A C 1
ATOM 705 O O . GLU A 1 84 ? -22.588 -2.958 38.782 1.00 92.31 84 GLU A O 1
ATOM 710 N N . LYS A 1 85 ? -21.136 -1.664 37.674 1.00 90.81 85 LYS A N 1
ATOM 711 C CA . LYS A 1 85 ? -20.912 -0.760 38.816 1.00 90.81 85 LYS A CA 1
ATOM 712 C C . LYS A 1 85 ? -22.211 -0.077 39.264 1.00 90.81 85 LYS A C 1
ATOM 714 O O . LYS A 1 85 ? -22.446 0.041 40.468 1.00 90.81 85 LYS A O 1
ATOM 719 N N . LYS A 1 86 ? -23.069 0.350 38.328 1.00 89.38 86 LYS A N 1
ATOM 720 C CA . LYS A 1 86 ? -24.390 0.932 38.638 1.00 89.38 86 LYS A CA 1
ATOM 721 C C . LYS A 1 86 ? -25.318 -0.091 39.302 1.00 89.38 86 LYS A C 1
ATOM 723 O O . LYS A 1 86 ? -25.900 0.226 40.339 1.00 89.38 86 LYS A O 1
ATOM 728 N N . LYS A 1 87 ? -25.405 -1.320 38.776 1.00 89.62 87 LYS A N 1
ATOM 729 C CA . LYS A 1 87 ? -26.210 -2.405 39.371 1.00 89.62 87 LYS A CA 1
ATOM 730 C C . LYS A 1 87 ? -25.791 -2.698 40.812 1.00 89.62 87 LYS A C 1
ATOM 732 O O . LYS A 1 87 ? -26.641 -2.709 41.700 1.00 89.62 87 LYS A O 1
ATOM 737 N N . ARG A 1 88 ? -24.484 -2.848 41.071 1.00 85.06 88 ARG A N 1
ATOM 738 C CA . ARG A 1 88 ? -23.949 -3.093 42.424 1.00 85.06 88 ARG A CA 1
ATOM 739 C C . ARG A 1 88 ? -24.266 -1.953 43.396 1.00 85.06 88 ARG A C 1
ATOM 741 O O . ARG A 1 88 ? -24.689 -2.222 44.517 1.00 85.06 88 ARG A O 1
ATOM 748 N N . LYS A 1 89 ? -24.121 -0.689 42.971 1.00 84.44 89 LYS A N 1
ATOM 749 C CA . LYS A 1 89 ? -24.494 0.479 43.796 1.00 84.44 89 LYS A CA 1
ATOM 750 C C . LYS A 1 89 ? -25.979 0.477 44.160 1.00 84.44 89 LYS A C 1
ATOM 752 O O . LYS A 1 89 ? -26.319 0.783 45.299 1.00 84.44 89 LYS A O 1
ATOM 757 N N . ASN A 1 90 ? -26.855 0.125 43.221 1.00 77.81 90 ASN A N 1
ATOM 758 C CA . ASN A 1 90 ? -28.291 0.051 43.483 1.00 77.81 90 ASN A CA 1
ATOM 759 C C . ASN A 1 90 ? -28.619 -1.095 44.450 1.00 77.81 90 ASN A C 1
ATOM 761 O O . ASN A 1 90 ? -29.295 -0.859 45.444 1.00 77.81 90 ASN A O 1
ATOM 765 N N . ALA A 1 91 ? -28.070 -2.294 44.237 1.00 75.44 91 ALA A N 1
ATOM 766 C CA . ALA A 1 91 ? -28.267 -3.429 45.142 1.00 75.44 91 ALA A CA 1
ATOM 767 C C . ALA A 1 91 ? -27.801 -3.131 46.582 1.00 75.44 91 ALA A C 1
ATOM 769 O O . ALA A 1 91 ? -28.486 -3.489 47.537 1.00 75.44 91 ALA A O 1
ATOM 770 N N . ALA A 1 92 ? -26.677 -2.425 46.748 1.00 72.94 92 ALA A N 1
ATOM 771 C CA . ALA A 1 92 ? -26.196 -1.995 48.062 1.00 72.94 92 ALA A CA 1
ATOM 772 C C . ALA A 1 92 ? -27.148 -0.997 48.746 1.00 72.94 92 ALA A C 1
ATOM 774 O O . ALA A 1 92 ? -27.378 -1.103 49.946 1.00 72.94 92 ALA A O 1
ATOM 775 N N . LYS A 1 93 ? -27.752 -0.066 47.992 1.00 70.25 93 LYS A N 1
ATOM 776 C CA . LYS A 1 93 ? -28.756 0.873 48.526 1.00 70.25 93 LYS A CA 1
ATOM 777 C C . LYS A 1 93 ? -30.043 0.179 48.983 1.00 70.25 93 LYS A C 1
ATOM 779 O O . LYS A 1 93 ? -30.659 0.645 49.932 1.00 70.25 93 LYS A O 1
ATOM 784 N N . PHE A 1 94 ? -30.447 -0.907 48.325 1.00 62.12 94 PHE A N 1
ATOM 785 C CA . PHE A 1 94 ? -31.650 -1.663 48.695 1.00 62.12 94 PHE A CA 1
ATOM 786 C C . PHE A 1 94 ? -31.456 -2.573 49.915 1.00 62.12 94 PHE A C 1
ATOM 788 O O . PHE A 1 94 ? -32.431 -2.852 50.593 1.00 62.12 94 PHE A O 1
ATOM 795 N N . LYS A 1 95 ? -30.224 -2.997 50.235 1.00 62.75 95 LYS A N 1
ATOM 796 C CA . LYS A 1 95 ? -29.924 -3.782 51.451 1.00 62.75 95 LYS A CA 1
ATOM 797 C C . LYS A 1 95 ? -29.851 -2.954 52.746 1.00 62.75 95 LYS A C 1
ATOM 799 O O . LYS A 1 95 ? -29.684 -3.530 53.812 1.00 62.75 95 LYS A O 1
ATOM 804 N N . LEU A 1 96 ? -29.912 -1.625 52.648 1.00 57.12 96 LEU A N 1
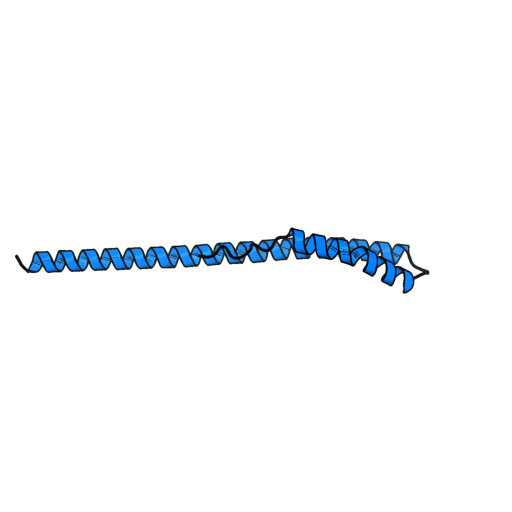ATOM 805 C CA . LEU A 1 96 ? -29.833 -0.680 53.774 1.00 57.12 96 LEU A CA 1
ATOM 806 C C . LEU A 1 96 ? -31.204 -0.091 54.170 1.00 57.12 96 LEU A C 1
ATOM 808 O O . LEU A 1 96 ? -31.250 0.849 54.960 1.00 57.12 96 LEU A O 1
ATOM 812 N N . LYS A 1 97 ? -32.300 -0.609 53.608 1.00 46.12 97 LYS A N 1
ATOM 813 C CA . LYS A 1 97 ? -33.683 -0.326 54.015 1.00 46.12 97 LYS A CA 1
ATOM 814 C C . LYS A 1 97 ? -34.291 -1.577 54.626 1.00 46.12 97 LYS A C 1
ATOM 816 O O . LYS A 1 97 ? -35.133 -1.401 55.526 1.00 46.12 97 LYS A O 1
#

pLDDT: mean 85.79, std 13.3, range [38.53, 96.0]

Secondary structure (DSSP, 8-state):
--------HHHHHHHHHHHHHHHHHHHHHH-TT-HHHHHHHHHHHHHHHHHHHHHHHHHHHHHHHHHHHHHHHHHHHHHHHHHHHHHHHHHHHHTT-

Foldseek 3Di:
DPPDPPDDLVVLVVVCVVCLVVQLVVVCVVPVPCNVVSVVVSVVVVVVSVVVSVVVNVVSVVVVVVVVVVVVVVVVVVVVVVVVVVVVVVVVVVVVD

Organism: Carnobacterium maltaromaticum (NCBI:txid2751)

Sequence (97 aa):
MKKKAKFQPDLLEKQWQEARPQLTKQMLEENPDNPLEVMRYVKQIDEYQRNLTALTTLTLDTFEQVNDMFDYEITTLQSKIIQEKKKRKNAAKFKLK